Protein AF-A0A7S2UZA0-F1 (afdb_monomer)

Sequence (113 aa):
EQSMQLVDPSVTVPYWDFTLDGHDILLNNGGDFNGLWEQSKIFDPDWFGDCHNEHRTVTEGRWAWKLKIAQDQWDNQVRNSYGLLRSPWNNNNFPYAQRFYELSGVPVWDIVN

Organism: NCBI:txid94617

Foldseek 3Di:
DVVVCVVPVVDDDDDDDVVVLQVCCVVPVVRPCVCSCVPPPCQPQCHVHHQPDPQQFRCHHPRHPVARADPPCPPPPDAQPQNDQDDPDRVDPDRHRDDDQDGPNHGPVNVVD

InterPro domains:
  IPR008922 Di-copper centre-containing domain superfamily [G3DSA:1.10.1280.10] (1-111)

pLDDT: mean 70.65, std 16.48, range [37.41, 94.5]

Solvent-accessible surface area (backbone atoms only — not comparable to full-atom values): 7239 Å² total; per-residue (Å²): 89,74,78,50,32,74,78,41,72,88,54,74,76,84,82,84,65,64,65,58,51,50,50,47,28,43,73,77,48,79,54,41,71,77,49,48,62,80,68,37,70,68,28,34,37,93,58,58,19,46,42,94,52,98,78,27,24,16,75,42,51,86,43,37,77,73,42,39,47,70,73,89,54,89,81,59,81,88,64,49,97,74,53,54,94,77,48,97,71,72,79,56,91,60,82,47,64,77,88,81,68,47,49,89,90,40,46,61,78,72,74,78,115

Mean predicted aligned error: 13.07 Å

Structure (mmCIF, N/CA/C/O backbone):
data_AF-A0A7S2UZA0-F1
#
_entry.id   AF-A0A7S2UZA0-F1
#
loop_
_atom_site.group_PDB
_atom_site.id
_atom_site.type_symbol
_atom_site.label_atom_id
_atom_site.label_alt_id
_atom_site.label_comp_id
_atom_site.label_asym_id
_atom_site.label_entity_id
_atom_site.label_seq_id
_atom_site.pdbx_PDB_ins_code
_atom_site.Cartn_x
_atom_site.Cartn_y
_atom_site.Cartn_z
_atom_site.occupancy
_atom_site.B_iso_or_equiv
_atom_site.auth_seq_id
_atom_site.auth_comp_id
_atom_site.auth_asym_id
_atom_site.auth_atom_id
_atom_site.pdbx_PDB_model_num
ATOM 1 N N . GLU A 1 1 ? -4.799 8.645 13.046 1.00 72.62 1 GLU A N 1
ATOM 2 C CA . GLU A 1 1 ? -4.056 8.316 14.275 1.00 72.62 1 GLU A CA 1
ATOM 3 C C . GLU A 1 1 ? -4.971 8.256 15.491 1.00 72.62 1 GLU A C 1
ATOM 5 O O . GLU A 1 1 ? -5.192 7.159 15.974 1.00 72.62 1 GLU A O 1
ATOM 10 N N . GLN A 1 2 ? -5.606 9.361 15.904 1.00 78.69 2 GLN A N 1
ATOM 11 C CA . GLN A 1 2 ? -6.504 9.381 17.076 1.00 78.69 2 GLN A CA 1
ATOM 12 C C . GLN A 1 2 ? -7.598 8.298 17.049 1.00 78.69 2 GLN A C 1
ATOM 14 O O . GLN A 1 2 ? -7.819 7.618 18.041 1.00 78.69 2 GLN A O 1
ATOM 19 N N . SER A 1 3 ? -8.241 8.069 15.900 1.00 81.38 3 SER A N 1
ATOM 20 C CA . SER A 1 3 ? -9.243 7.003 15.757 1.00 81.38 3 SER A CA 1
ATOM 21 C C . SER A 1 3 ? -8.680 5.584 15.897 1.00 81.38 3 SER A C 1
ATOM 23 O O . SER A 1 3 ? -9.409 4.690 16.307 1.00 81.38 3 SER A O 1
ATOM 25 N N . MET A 1 4 ? -7.402 5.366 15.572 1.00 82.62 4 MET A N 1
ATOM 26 C CA . MET A 1 4 ? -6.730 4.073 15.751 1.00 82.62 4 MET A CA 1
ATOM 27 C C . MET A 1 4 ? -6.332 3.873 17.212 1.00 82.62 4 MET A C 1
ATOM 29 O O . MET A 1 4 ? -6.573 2.803 17.757 1.00 82.62 4 MET A O 1
ATOM 33 N N . GLN A 1 5 ? -5.834 4.928 17.862 1.00 87.56 5 GLN A N 1
ATOM 34 C CA . GLN A 1 5 ? -5.479 4.920 19.284 1.00 87.56 5 GLN A CA 1
ATOM 35 C C . GLN A 1 5 ? -6.684 4.681 20.207 1.00 87.56 5 GLN A C 1
ATOM 37 O O . GLN A 1 5 ? -6.520 4.151 21.301 1.00 87.56 5 GLN A O 1
ATOM 42 N N . LEU A 1 6 ? -7.902 5.023 19.763 1.00 89.44 6 LEU A N 1
ATOM 43 C CA . LEU A 1 6 ? -9.142 4.674 20.468 1.00 89.44 6 LEU A CA 1
ATOM 44 C C . LEU A 1 6 ? -9.439 3.165 20.472 1.00 89.44 6 LEU A C 1
ATOM 46 O O . LEU A 1 6 ? -10.141 2.695 21.363 1.00 89.44 6 LEU A O 1
ATOM 50 N N . VAL A 1 7 ? -8.944 2.421 19.478 1.00 90.19 7 VAL A N 1
ATOM 51 C CA . VAL A 1 7 ? -9.090 0.958 19.394 1.00 90.19 7 VAL A CA 1
ATOM 52 C C . VAL A 1 7 ? -7.914 0.273 20.084 1.00 90.19 7 VAL A C 1
ATOM 54 O O . VAL A 1 7 ? -8.120 -0.633 20.887 1.00 90.19 7 VAL A O 1
ATOM 57 N N . ASP A 1 8 ? -6.695 0.721 19.783 1.00 93.38 8 ASP A N 1
ATOM 58 C CA . ASP A 1 8 ? -5.457 0.225 20.374 1.00 93.38 8 ASP A CA 1
ATOM 59 C C . ASP A 1 8 ? -4.471 1.390 20.581 1.00 93.38 8 ASP A C 1
ATOM 61 O O . ASP A 1 8 ? -3.929 1.921 19.605 1.00 93.38 8 ASP A O 1
ATOM 65 N N . PRO A 1 9 ? -4.209 1.797 21.838 1.00 92.44 9 PRO A N 1
ATOM 66 C CA . PRO A 1 9 ? -3.360 2.945 22.139 1.00 92.44 9 PRO A CA 1
ATOM 67 C C . PRO A 1 9 ? -1.872 2.699 21.854 1.00 92.44 9 PRO A C 1
ATOM 69 O O . PRO A 1 9 ? -1.098 3.654 21.864 1.00 92.44 9 PRO A O 1
ATOM 72 N N . SER A 1 10 ? -1.453 1.453 21.605 1.00 94.50 10 SER A N 1
ATOM 73 C CA . SER A 1 10 ? -0.066 1.135 21.245 1.00 94.50 10 SER A CA 1
ATOM 74 C C . SER A 1 10 ? 0.260 1.423 19.777 1.00 94.50 10 SER A C 1
ATOM 76 O O . SER A 1 10 ? 1.431 1.450 19.396 1.00 94.50 10 SER A O 1
ATOM 78 N N . VAL A 1 11 ? -0.761 1.659 18.948 1.00 90.25 11 VAL A N 1
ATOM 79 C CA . VAL A 1 11 ? -0.606 1.801 17.501 1.00 90.25 11 VAL A CA 1
ATOM 80 C C . VAL A 1 11 ? -0.458 3.269 17.103 1.00 90.25 11 VAL A C 1
ATOM 82 O O . VAL A 1 11 ? -1.267 4.129 17.457 1.00 90.25 11 VAL A O 1
ATOM 85 N N . THR A 1 12 ? 0.548 3.543 16.276 1.00 91.06 12 THR A N 1
ATOM 86 C CA . THR A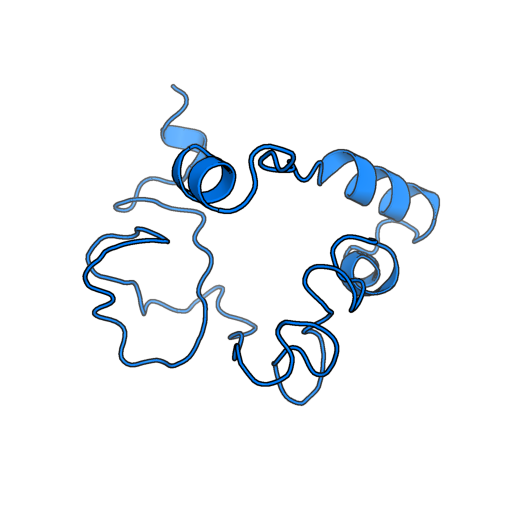 1 12 ? 0.764 4.832 15.603 1.00 91.06 12 THR A CA 1
ATOM 87 C C . THR A 1 12 ? 0.639 4.673 14.089 1.00 91.06 12 THR A C 1
ATOM 89 O O . THR A 1 12 ? 0.579 3.557 13.568 1.00 91.06 12 THR A O 1
ATOM 92 N N . VAL A 1 13 ? 0.533 5.788 13.358 1.00 87.94 13 VAL A N 1
ATOM 93 C CA . VAL A 1 13 ? 0.471 5.737 11.889 1.00 87.94 13 VAL A CA 1
ATOM 94 C C . VAL A 1 13 ? 1.891 5.572 11.336 1.00 87.94 13 VAL A C 1
ATOM 96 O O . VAL A 1 13 ? 2.697 6.489 11.497 1.00 87.94 13 VAL A O 1
ATOM 99 N N . PRO A 1 14 ? 2.212 4.446 10.673 1.00 88.25 14 PRO A N 1
ATOM 100 C CA . PRO A 1 14 ? 3.506 4.274 10.030 1.00 88.25 14 PRO A CA 1
ATOM 101 C C . PRO A 1 14 ? 3.619 5.205 8.818 1.00 88.25 14 PRO A C 1
ATOM 103 O O . PRO A 1 14 ? 2.620 5.511 8.160 1.00 88.25 14 PRO A O 1
ATOM 106 N N . TYR A 1 15 ? 4.842 5.626 8.501 1.00 86.75 15 TYR A N 1
ATOM 107 C CA . TYR A 1 15 ? 5.146 6.333 7.259 1.00 86.75 15 TYR A CA 1
ATOM 108 C C . TYR A 1 15 ? 5.871 5.392 6.294 1.00 86.75 15 TYR A C 1
ATOM 110 O O . TYR A 1 15 ? 6.572 4.477 6.722 1.00 86.75 15 TYR A O 1
ATOM 118 N N . TRP A 1 16 ? 5.685 5.613 4.994 1.00 86.81 16 TRP A N 1
ATOM 119 C CA . TRP A 1 16 ? 6.434 4.910 3.959 1.00 86.81 16 TRP A CA 1
ATOM 120 C C . TRP A 1 16 ? 7.485 5.840 3.371 1.00 86.81 16 TRP A C 1
ATOM 122 O O . TRP A 1 16 ? 7.144 6.878 2.802 1.00 86.81 16 TRP A O 1
ATOM 132 N N . ASP A 1 17 ? 8.749 5.452 3.504 1.00 85.38 17 ASP A N 1
ATOM 133 C CA . ASP A 1 17 ? 9.858 6.115 2.836 1.00 85.38 17 ASP A CA 1
ATOM 134 C C . ASP A 1 17 ? 10.148 5.454 1.487 1.00 85.38 17 ASP A C 1
ATOM 136 O O . ASP A 1 17 ? 10.968 4.545 1.369 1.00 85.38 17 ASP A O 1
ATOM 140 N N . PHE A 1 18 ? 9.473 5.924 0.446 1.00 81.81 18 PHE A N 1
ATOM 141 C CA . PHE A 1 18 ? 9.686 5.419 -0.908 1.00 81.81 18 PHE A CA 1
ATOM 142 C C . PHE A 1 18 ? 11.085 5.756 -1.458 1.00 81.81 18 PHE A C 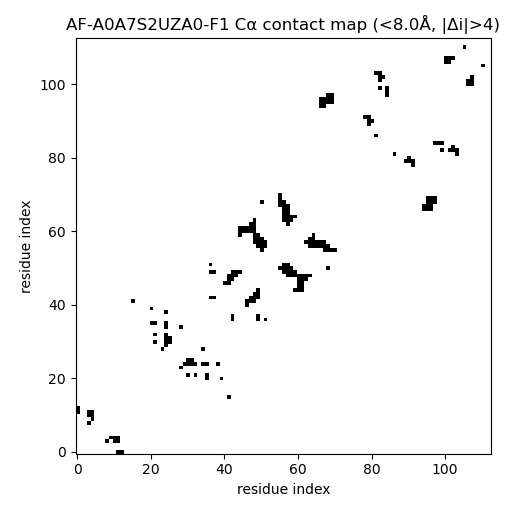1
ATOM 144 O O . PHE A 1 18 ? 11.495 5.175 -2.462 1.00 81.81 18 PHE A O 1
ATOM 151 N N . THR A 1 19 ? 11.823 6.690 -0.840 1.00 83.88 19 THR A N 1
ATOM 152 C CA . THR A 1 19 ? 13.174 7.047 -1.298 1.00 83.88 19 THR A CA 1
ATOM 153 C C . THR A 1 19 ? 14.196 5.986 -0.913 1.00 83.88 19 THR A C 1
ATOM 155 O O . THR A 1 19 ? 15.098 5.705 -1.700 1.00 83.88 19 THR A O 1
ATOM 158 N N . LEU A 1 20 ? 14.016 5.345 0.247 1.00 84.75 20 LEU A N 1
ATOM 159 C CA . LEU A 1 20 ? 14.835 4.209 0.670 1.00 84.75 20 LEU A CA 1
ATOM 160 C C . LEU A 1 20 ? 14.592 2.990 -0.218 1.00 84.75 20 LEU A C 1
ATOM 162 O O . LEU A 1 20 ? 15.556 2.394 -0.688 1.00 84.75 20 LEU A O 1
ATOM 166 N N . ASP A 1 21 ? 13.331 2.681 -0.517 1.00 82.94 21 ASP A N 1
ATOM 167 C CA . ASP A 1 21 ? 12.991 1.593 -1.441 1.00 82.94 21 ASP A CA 1
ATOM 168 C C . ASP A 1 21 ? 13.530 1.875 -2.851 1.00 82.94 21 ASP A C 1
ATOM 170 O O . ASP A 1 21 ? 14.112 1.003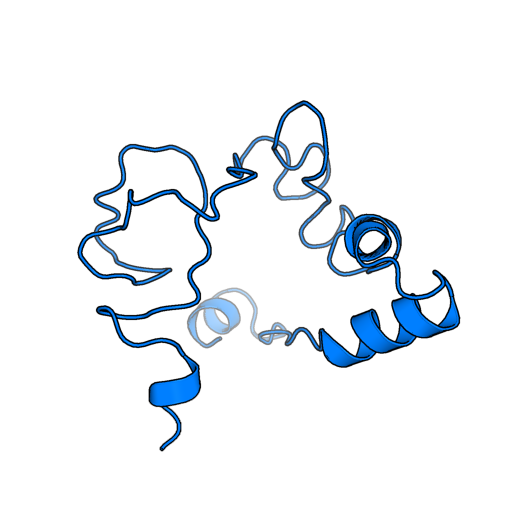 -3.489 1.00 82.94 21 ASP A O 1
ATOM 174 N N . GLY A 1 22 ? 13.411 3.120 -3.326 1.00 80.88 22 GLY A N 1
ATOM 175 C CA . GLY A 1 22 ? 13.993 3.536 -4.601 1.00 80.88 22 GLY A CA 1
ATOM 176 C C . GLY A 1 22 ? 15.518 3.408 -4.625 1.00 80.88 22 GLY A C 1
ATOM 177 O O . GLY A 1 22 ? 16.084 2.966 -5.621 1.00 80.88 22 GLY A O 1
ATOM 178 N N . HIS A 1 23 ? 16.194 3.753 -3.527 1.00 83.75 23 HIS A N 1
ATOM 179 C CA . HIS A 1 23 ? 17.636 3.566 -3.393 1.00 83.75 23 HIS A CA 1
ATOM 180 C C . HIS A 1 23 ? 18.026 2.080 -3.393 1.00 83.75 23 HIS A C 1
ATOM 182 O O . HIS A 1 23 ? 18.998 1.711 -4.050 1.00 83.75 23 HIS A O 1
ATOM 188 N N . ASP A 1 24 ? 17.264 1.225 -2.710 1.00 83.44 24 ASP A N 1
ATOM 189 C CA . ASP A 1 24 ? 17.510 -0.218 -2.690 1.00 83.44 24 ASP A CA 1
ATOM 190 C C . ASP A 1 24 ? 17.361 -0.836 -4.088 1.00 83.44 24 ASP A C 1
ATOM 192 O O . ASP A 1 24 ? 18.251 -1.544 -4.554 1.00 83.44 24 ASP A O 1
ATOM 196 N N . ILE A 1 25 ? 16.318 -0.451 -4.826 1.00 81.69 25 ILE A N 1
ATOM 197 C CA . ILE A 1 25 ? 16.094 -0.857 -6.223 1.00 81.69 25 ILE A CA 1
ATOM 198 C C . ILE A 1 25 ? 17.227 -0.388 -7.143 1.00 81.69 25 ILE A C 1
ATOM 200 O O . ILE A 1 25 ? 17.658 -1.127 -8.032 1.00 81.69 25 ILE A O 1
ATOM 204 N N . LEU A 1 26 ? 17.730 0.835 -6.954 1.00 81.56 26 LEU A N 1
ATOM 205 C CA . LEU A 1 26 ? 18.854 1.352 -7.740 1.00 81.56 26 LEU A CA 1
ATOM 206 C C . LEU A 1 26 ? 20.124 0.519 -7.530 1.00 81.56 26 LEU A C 1
ATOM 208 O O . LEU A 1 26 ? 20.847 0.265 -8.493 1.00 81.56 26 LEU A O 1
ATOM 212 N N . LEU A 1 27 ? 20.391 0.089 -6.295 1.00 84.00 27 LEU A N 1
ATOM 213 C CA . LEU A 1 27 ? 21.591 -0.678 -5.961 1.00 84.00 27 LEU A CA 1
ATOM 214 C C . LEU A 1 27 ? 21.463 -2.172 -6.276 1.00 84.00 27 LEU A C 1
ATOM 216 O O . LEU A 1 27 ? 22.419 -2.770 -6.769 1.00 84.00 27 LEU A O 1
ATOM 220 N N . ASN A 1 28 ? 20.299 -2.763 -6.009 1.00 80.19 28 ASN A N 1
ATOM 221 C CA . ASN A 1 28 ? 20.099 -4.213 -6.028 1.00 80.19 28 ASN A CA 1
ATO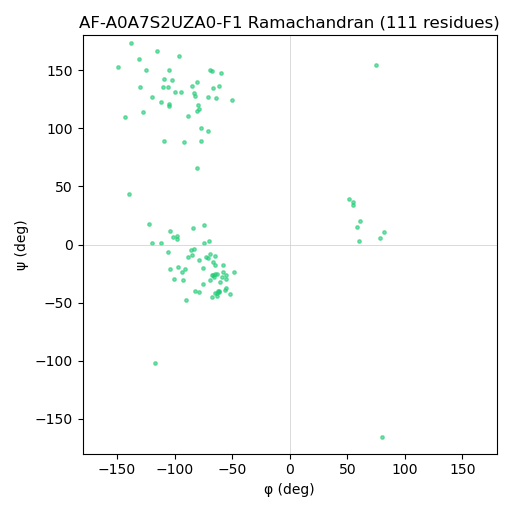M 222 C C . ASN A 1 28 ? 19.345 -4.709 -7.266 1.00 80.19 28 ASN A C 1
ATOM 224 O O . ASN A 1 28 ? 19.477 -5.879 -7.617 1.00 80.19 28 ASN A O 1
ATOM 228 N N . ASN A 1 29 ? 18.593 -3.839 -7.948 1.00 75.56 29 ASN A N 1
ATOM 229 C CA . ASN A 1 29 ? 17.778 -4.194 -9.114 1.00 75.56 29 ASN A CA 1
ATOM 230 C C . ASN A 1 29 ? 18.129 -3.391 -10.379 1.00 75.56 29 ASN A C 1
ATOM 232 O O . ASN A 1 29 ? 17.330 -3.288 -11.307 1.00 75.56 29 ASN A O 1
ATOM 236 N N . GLY A 1 30 ? 19.309 -2.760 -10.411 1.00 78.50 30 GLY A N 1
ATOM 237 C CA . GLY A 1 30 ? 19.778 -1.989 -11.567 1.00 78.50 30 GLY A CA 1
ATOM 238 C C . GLY A 1 30 ? 18.889 -0.795 -11.937 1.00 78.50 30 GLY A C 1
ATOM 239 O O . GLY A 1 30 ? 18.948 -0.325 -13.072 1.00 78.50 30 GLY A O 1
ATOM 240 N N . GLY A 1 31 ? 18.058 -0.317 -11.003 1.00 72.62 31 GLY A N 1
ATOM 241 C CA . GLY A 1 31 ? 17.097 0.761 -11.237 1.00 72.62 31 GLY A CA 1
ATOM 242 C C . GLY A 1 31 ? 15.782 0.335 -11.889 1.00 72.62 31 GLY A C 1
ATOM 243 O O . GLY A 1 31 ? 15.007 1.205 -12.288 1.00 72.62 31 GLY A O 1
ATOM 244 N N . ASP A 1 32 ? 15.497 -0.966 -11.991 1.00 78.06 32 ASP A N 1
ATOM 245 C CA . ASP A 1 32 ? 14.187 -1.438 -12.437 1.00 78.06 32 ASP A CA 1
ATOM 246 C C . ASP A 1 32 ? 13.147 -1.321 -11.312 1.00 78.06 32 ASP A C 1
ATOM 248 O O . ASP A 1 32 ? 13.049 -2.165 -10.418 1.00 78.06 32 ASP A O 1
ATOM 252 N N . PHE A 1 33 ? 12.341 -0.260 -11.379 1.00 70.31 33 PHE A N 1
ATOM 253 C CA . PHE A 1 33 ? 11.258 0.015 -10.434 1.00 70.31 33 PHE A CA 1
ATOM 254 C C . PHE A 1 33 ? 10.126 -1.019 -10.457 1.00 70.31 33 PHE A C 1
ATOM 256 O O . PHE A 1 33 ? 9.306 -1.014 -9.539 1.00 70.31 33 PHE A O 1
ATOM 263 N N . ASN A 1 34 ? 10.087 -1.939 -11.429 1.00 70.56 34 ASN A N 1
ATOM 264 C CA . ASN A 1 34 ? 9.166 -3.075 -11.357 1.00 70.56 34 ASN A CA 1
ATOM 265 C C . ASN A 1 34 ? 9.525 -4.030 -10.208 1.00 70.56 34 ASN A C 1
ATOM 267 O O . ASN A 1 34 ? 8.630 -4.650 -9.643 1.00 70.56 34 ASN A O 1
ATOM 271 N N . GLY A 1 35 ? 10.792 -4.078 -9.779 1.00 70.38 35 GLY A N 1
ATOM 272 C CA . GLY A 1 35 ? 11.205 -4.869 -8.614 1.00 70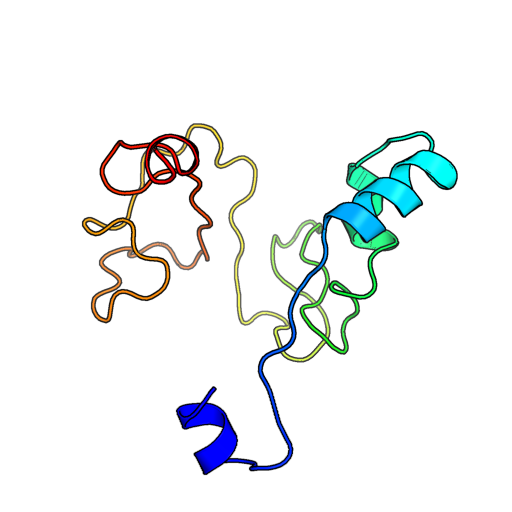.38 35 GLY A CA 1
ATOM 273 C C . GLY A 1 35 ? 10.688 -4.343 -7.276 1.00 70.38 35 GLY A C 1
ATOM 274 O O . GLY A 1 35 ? 10.812 -5.035 -6.270 1.00 70.38 35 GLY A O 1
ATOM 275 N N . LEU A 1 36 ? 10.071 -3.155 -7.241 1.00 75.75 36 LEU A N 1
ATOM 276 C CA . LEU A 1 36 ? 9.479 -2.592 -6.025 1.00 75.75 36 LEU A CA 1
ATOM 277 C C . LEU A 1 36 ? 8.445 -3.535 -5.397 1.00 75.75 36 LEU A C 1
ATOM 279 O O . LEU A 1 36 ? 8.395 -3.652 -4.175 1.00 75.75 36 LEU A O 1
ATOM 283 N N . TRP A 1 37 ? 7.636 -4.199 -6.227 1.00 73.50 37 TRP A N 1
ATOM 284 C CA . TRP A 1 37 ? 6.555 -5.080 -5.778 1.00 73.50 37 TRP A CA 1
ATOM 285 C C . TRP A 1 37 ? 7.074 -6.359 -5.116 1.00 73.50 37 TRP A C 1
ATOM 287 O O . TRP A 1 37 ? 6.436 -6.876 -4.207 1.00 73.50 37 TRP A O 1
ATOM 297 N N . GLU A 1 38 ? 8.246 -6.832 -5.542 1.00 73.12 38 GLU A N 1
ATOM 298 C CA . GLU A 1 38 ? 8.870 -8.058 -5.036 1.00 73.12 38 GLU A CA 1
ATOM 299 C C . GLU A 1 38 ? 9.842 -7.791 -3.876 1.00 73.12 38 GLU A C 1
ATOM 301 O O . GLU A 1 38 ? 10.027 -8.647 -3.014 1.00 73.12 38 GLU A O 1
ATOM 306 N N . GLN A 1 39 ? 10.489 -6.621 -3.855 1.00 75.81 39 GLN A N 1
ATOM 307 C CA . GLN A 1 39 ? 11.574 -6.312 -2.914 1.00 75.81 39 GLN A CA 1
ATOM 308 C C . GLN A 1 39 ? 11.122 -5.462 -1.724 1.00 75.81 39 GLN A C 1
ATOM 310 O O . GLN A 1 39 ? 11.705 -5.563 -0.640 1.00 75.81 39 GLN A O 1
ATOM 315 N N . SER A 1 40 ? 10.098 -4.617 -1.889 1.00 83.94 40 SER A N 1
ATOM 316 C CA . SER A 1 40 ? 9.646 -3.772 -0.787 1.00 83.94 40 SER A CA 1
ATOM 317 C C . SER A 1 40 ? 8.759 -4.549 0.178 1.00 83.94 40 SER A C 1
ATOM 319 O O . SER A 1 40 ? 7.651 -4.972 -0.149 1.00 83.94 40 SER A O 1
ATOM 321 N N . LYS A 1 41 ? 9.206 -4.609 1.435 1.00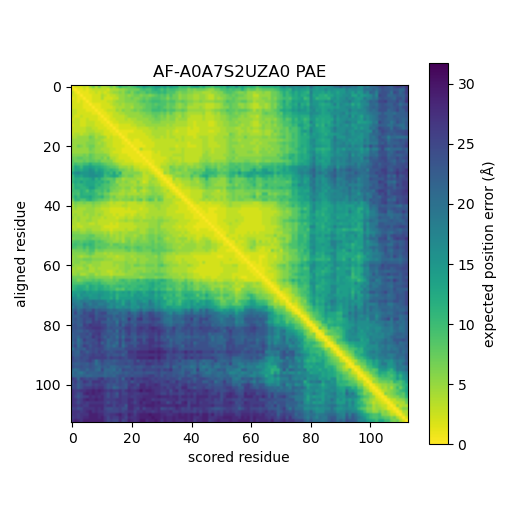 87.62 41 LYS A N 1
ATOM 322 C CA . LYS A 1 41 ? 8.473 -5.220 2.557 1.00 87.62 41 LYS A CA 1
ATOM 323 C C . LYS A 1 41 ? 7.096 -4.606 2.797 1.00 87.62 41 LYS A C 1
ATOM 325 O O . LYS A 1 41 ? 6.264 -5.190 3.485 1.00 87.62 41 LYS A O 1
ATOM 330 N N . ILE A 1 42 ? 6.834 -3.409 2.267 1.00 87.25 42 ILE A N 1
ATOM 331 C CA . ILE A 1 42 ? 5.518 -2.778 2.392 1.00 87.25 42 ILE A CA 1
ATOM 332 C C . ILE A 1 42 ? 4.425 -3.573 1.659 1.00 87.25 42 ILE A C 1
ATOM 334 O O . ILE A 1 42 ? 3.255 -3.498 2.049 1.00 87.25 42 ILE A O 1
ATOM 338 N N . PHE A 1 43 ? 4.809 -4.346 0.636 1.00 87.81 43 PHE A N 1
ATOM 339 C CA . PHE A 1 43 ? 3.931 -5.211 -0.149 1.00 87.81 43 PHE A CA 1
ATOM 340 C C . PHE A 1 43 ? 3.958 -6.674 0.312 1.00 87.81 43 PHE A C 1
ATOM 342 O O . PHE A 1 43 ? 3.285 -7.507 -0.291 1.00 87.81 43 PHE A O 1
ATOM 349 N N . ASP A 1 44 ? 4.619 -6.982 1.432 1.00 88.88 44 ASP A N 1
ATOM 350 C CA . ASP A 1 44 ? 4.510 -8.301 2.053 1.00 88.88 44 ASP A CA 1
ATOM 351 C C . ASP A 1 44 ? 3.041 -8.593 2.434 1.00 88.88 44 ASP A C 1
ATOM 353 O O . ASP A 1 44 ? 2.298 -7.676 2.827 1.00 88.88 44 ASP A O 1
ATOM 357 N N . PRO A 1 45 ? 2.602 -9.868 2.391 1.00 88.75 45 PRO A N 1
ATOM 358 C CA . PRO A 1 45 ? 1.240 -10.263 2.763 1.00 88.75 45 PRO A CA 1
ATOM 359 C C . PRO A 1 45 ? 0.823 -9.828 4.179 1.00 88.75 45 PRO A C 1
ATOM 361 O O . PRO A 1 45 ? -0.351 -9.544 4.432 1.00 88.75 45 PRO A O 1
ATOM 364 N N . ASP A 1 46 ? 1.776 -9.726 5.107 1.00 91.25 46 ASP A N 1
ATOM 365 C CA . ASP A 1 46 ? 1.517 -9.307 6.490 1.00 91.25 46 ASP A CA 1
ATOM 366 C C . ASP A 1 46 ? 1.215 -7.804 6.627 1.00 91.25 46 ASP A C 1
ATOM 368 O O . ASP A 1 46 ? 0.745 -7.359 7.680 1.00 91.25 46 ASP A O 1
ATOM 372 N N . TRP A 1 47 ? 1.434 -7.021 5.566 1.00 89.38 47 TRP A N 1
ATOM 373 C CA . TRP A 1 47 ? 1.227 -5.578 5.551 1.00 89.38 47 TRP A CA 1
ATOM 374 C C . TRP A 1 47 ? 0.134 -5.156 4.557 1.00 89.38 47 TRP A C 1
ATOM 376 O O . TRP A 1 47 ? -1.058 -5.283 4.871 1.00 89.38 47 TRP A O 1
ATOM 386 N N . PHE A 1 48 ? 0.489 -4.636 3.375 1.00 87.31 48 PHE A N 1
ATOM 387 C CA . PHE A 1 48 ? -0.501 -4.284 2.348 1.00 87.31 48 PHE A CA 1
ATOM 388 C C . PHE A 1 48 ? -0.744 -5.397 1.324 1.00 87.31 48 PHE A C 1
ATOM 390 O O . PHE A 1 48 ? -1.845 -5.438 0.772 1.00 87.31 48 PHE A O 1
ATOM 397 N N . GLY A 1 49 ? 0.212 -6.311 1.135 1.00 87.50 49 GLY A N 1
ATOM 398 C CA . GLY A 1 49 ? 0.154 -7.366 0.125 1.00 87.50 49 GLY A CA 1
ATOM 399 C C . GLY A 1 49 ? 0.407 -6.869 -1.302 1.00 87.50 49 GLY A C 1
ATOM 400 O O . GLY A 1 49 ? 0.159 -5.705 -1.633 1.00 87.50 49 GLY A O 1
ATOM 401 N N . ASP A 1 50 ? 0.880 -7.7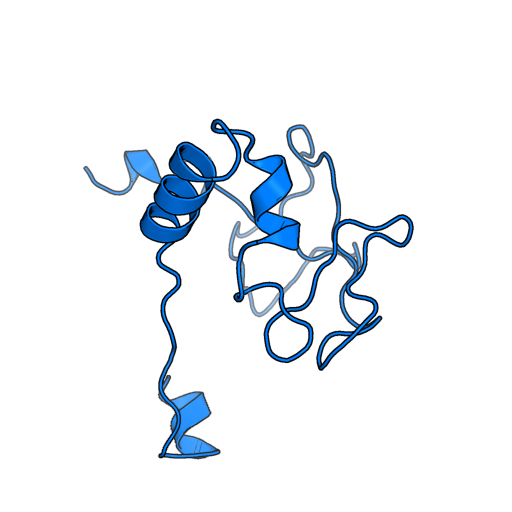78 -2.153 1.00 84.50 50 ASP A N 1
ATOM 402 C CA . ASP A 1 50 ? 1.112 -7.516 -3.569 1.00 84.50 50 ASP A CA 1
ATOM 403 C C . ASP A 1 50 ? -0.188 -7.616 -4.384 1.00 84.50 50 ASP A C 1
ATOM 405 O O . ASP A 1 50 ? -1.037 -8.485 -4.175 1.00 84.50 50 ASP A O 1
ATOM 409 N N . CYS A 1 51 ? -0.338 -6.694 -5.330 1.00 79.44 51 CYS A N 1
ATOM 410 C CA . CYS A 1 51 ? -1.463 -6.606 -6.254 1.00 79.44 51 CYS A CA 1
ATOM 411 C C . CYS A 1 51 ? -1.044 -6.723 -7.726 1.00 79.44 51 CYS A C 1
ATOM 413 O O . CYS A 1 51 ? -1.905 -6.637 -8.612 1.00 79.44 51 CYS A O 1
ATOM 415 N N . HIS A 1 52 ? 0.250 -6.906 -8.001 1.00 78.25 52 HIS A N 1
ATOM 416 C CA . HIS A 1 52 ? 0.794 -7.081 -9.337 1.00 78.25 52 HIS A CA 1
ATOM 417 C C . HIS A 1 52 ? 0.615 -8.528 -9.820 1.00 78.25 52 HIS A C 1
ATOM 419 O O . HIS A 1 52 ? 1.554 -9.276 -10.054 1.00 78.25 52 HIS A O 1
ATOM 425 N N . ASN A 1 53 ? -0.641 -8.924 -10.012 1.00 78.12 53 ASN A N 1
ATOM 426 C CA . ASN A 1 53 ? -1.005 -10.248 -10.509 1.00 78.12 53 ASN A CA 1
ATOM 427 C C . ASN A 1 53 ? -2.137 -10.172 -11.542 1.00 78.12 53 ASN A C 1
ATOM 429 O O . ASN A 1 53 ? -2.748 -9.122 -11.764 1.00 78.12 53 ASN A O 1
ATOM 433 N N . GLU A 1 54 ? -2.446 -11.312 -12.161 1.00 82.50 54 GLU A N 1
ATOM 434 C CA . GLU A 1 54 ? -3.492 -11.438 -13.186 1.00 82.50 54 GLU A CA 1
ATOM 435 C C . GLU A 1 54 ? -4.885 -11.029 -12.684 1.00 82.50 54 GLU A C 1
ATOM 437 O O . GLU A 1 54 ? -5.731 -10.567 -13.451 1.00 82.50 54 GLU A O 1
ATOM 442 N N . HIS A 1 55 ? -5.133 -11.179 -11.382 1.00 80.69 55 HIS A N 1
ATOM 443 C CA . HIS A 1 55 ? -6.421 -10.892 -10.760 1.00 80.69 55 HIS A CA 1
ATOM 444 C C . HIS A 1 55 ? -6.599 -9.417 -10.392 1.00 80.69 55 HIS A C 1
ATOM 446 O O . HIS A 1 55 ? -7.714 -9.013 -10.042 1.00 80.69 55 HIS A O 1
ATOM 452 N N . ARG A 1 56 ? -5.533 -8.606 -10.495 1.00 78.38 56 ARG A N 1
ATOM 453 C CA . ARG A 1 56 ? -5.533 -7.164 -10.194 1.00 78.38 56 ARG A CA 1
ATOM 454 C C . ARG A 1 56 ? -6.113 -6.866 -8.813 1.00 78.38 56 ARG A C 1
ATOM 456 O O . ARG A 1 56 ? -6.897 -5.934 -8.605 1.00 78.38 56 ARG A O 1
ATOM 463 N N . THR A 1 57 ? -5.788 -7.728 -7.867 1.00 83.69 57 THR A N 1
ATOM 464 C CA . THR A 1 57 ? -6.263 -7.676 -6.492 1.00 83.69 57 THR A CA 1
ATOM 465 C C . THR A 1 57 ? -5.186 -8.262 -5.610 1.00 83.69 57 THR A C 1
ATOM 467 O O . THR A 1 57 ? -4.408 -9.101 -6.052 1.00 83.69 57 THR A O 1
ATOM 470 N N . VAL A 1 58 ? -5.140 -7.832 -4.358 1.00 86.81 58 VAL A N 1
ATOM 471 C CA . VAL A 1 58 ? -4.296 -8.508 -3.381 1.00 86.81 58 VAL A CA 1
ATOM 472 C C . VAL A 1 58 ? -4.825 -9.931 -3.207 1.00 86.81 58 VAL A C 1
ATOM 474 O O . VAL A 1 58 ? -6.018 -10.105 -2.972 1.00 86.81 58 VAL A O 1
ATOM 477 N N . THR A 1 59 ? -3.984 -10.950 -3.364 1.00 88.50 59 THR A N 1
ATOM 478 C CA . THR A 1 59 ? -4.397 -12.367 -3.271 1.00 88.50 59 THR A CA 1
ATOM 479 C C . THR A 1 59 ? -4.133 -12.972 -1.897 1.00 88.50 59 THR A C 1
ATOM 481 O O . THR A 1 59 ? -4.775 -13.957 -1.531 1.00 88.50 59 THR A O 1
ATOM 484 N N . GLU A 1 60 ? -3.243 -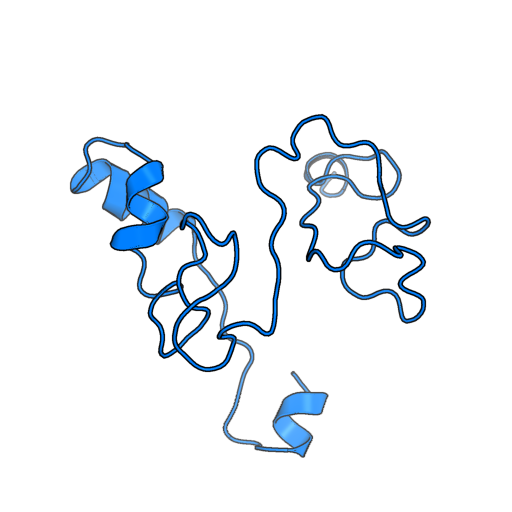12.357 -1.117 1.00 88.06 60 GLU A N 1
ATOM 485 C CA . GLU A 1 60 ? -2.755 -12.861 0.167 1.00 88.06 60 GLU A CA 1
ATOM 486 C C . GLU A 1 60 ? -2.826 -11.794 1.269 1.00 88.06 60 GLU A C 1
ATOM 488 O O . GLU A 1 60 ? -2.927 -10.598 1.007 1.00 88.06 60 GLU A O 1
ATOM 493 N N . GLY A 1 61 ? -2.811 -12.214 2.534 1.00 88.38 61 GLY A N 1
ATOM 494 C CA . GLY A 1 61 ? -2.799 -11.276 3.655 1.00 88.38 61 GLY A CA 1
ATOM 495 C C . GLY A 1 61 ? -4.152 -10.664 4.025 1.00 88.38 61 GLY A C 1
ATOM 496 O O . GLY A 1 61 ? -5.230 -11.123 3.634 1.00 88.38 61 GLY A O 1
ATOM 497 N N . ARG A 1 62 ? -4.116 -9.593 4.829 1.00 88.12 62 ARG A N 1
ATOM 498 C CA . ARG A 1 62 ? -5.325 -8.969 5.414 1.00 88.12 62 ARG A CA 1
ATOM 499 C C . ARG A 1 62 ? -6.305 -8.438 4.360 1.00 88.12 62 ARG A C 1
ATOM 501 O O . ARG A 1 62 ? -7.524 -8.437 4.597 1.00 88.12 62 ARG A O 1
ATOM 508 N N . TRP A 1 63 ? -5.775 -7.987 3.227 1.00 85.50 63 TRP A N 1
ATOM 509 C CA . TRP A 1 63 ? -6.514 -7.323 2.152 1.00 85.50 63 TRP A CA 1
ATOM 510 C C . TRP A 1 63 ? -6.889 -8.256 0.992 1.00 85.50 63 TRP A C 1
ATOM 512 O O . TRP A 1 63 ? -7.507 -7.793 0.031 1.00 85.50 63 TRP A O 1
ATOM 522 N N . ALA A 1 64 ? -6.597 -9.556 1.117 1.00 87.19 64 ALA A N 1
ATOM 523 C CA . ALA A 1 64 ? -6.866 -10.567 0.101 1.00 87.19 64 ALA A CA 1
ATOM 524 C C . ALA A 1 64 ? -8.313 -10.515 -0.421 1.00 87.19 64 ALA A C 1
ATOM 526 O O . ALA A 1 64 ? -9.262 -10.597 0.363 1.00 87.19 64 ALA A O 1
ATOM 527 N N . TRP A 1 65 ? -8.478 -10.371 -1.739 1.00 84.31 65 TRP A N 1
ATOM 528 C CA . TRP A 1 65 ? -9.739 -10.332 -2.497 1.00 84.31 65 TRP A CA 1
ATOM 529 C C . TRP A 1 65 ? -10.716 -9.206 -2.127 1.00 84.31 65 TRP A C 1
ATOM 531 O O . TRP A 1 65 ? -11.813 -9.125 -2.682 1.00 84.31 65 TRP A O 1
ATOM 541 N N . LYS A 1 66 ? -10.337 -8.315 -1.202 1.00 80.62 66 LYS A N 1
ATOM 542 C CA . LYS A 1 66 ? -11.191 -7.222 -0.705 1.00 80.62 66 LYS A CA 1
ATOM 543 C C . LYS A 1 66 ? -11.026 -5.933 -1.497 1.00 80.62 66 LYS A C 1
ATOM 545 O O . LYS A 1 66 ? -11.898 -5.071 -1.441 1.00 80.62 66 LYS A O 1
ATOM 550 N N . LEU A 1 67 ? -9.907 -5.790 -2.203 1.00 73.62 67 LEU A N 1
ATOM 551 C CA . LEU A 1 67 ? -9.547 -4.584 -2.936 1.00 73.62 67 LEU A CA 1
ATOM 552 C C . LEU A 1 67 ? -9.214 -4.954 -4.372 1.00 73.62 67 LEU A C 1
ATOM 554 O O . LEU A 1 67 ? -8.213 -5.621 -4.628 1.00 73.62 67 LEU A O 1
ATOM 558 N N . LYS A 1 68 ? -10.033 -4.502 -5.317 1.00 69.25 68 LYS A N 1
ATOM 559 C CA . LYS A 1 68 ? -9.642 -4.513 -6.723 1.00 69.25 68 LYS A CA 1
ATOM 560 C C . LYS A 1 68 ? -8.842 -3.244 -6.997 1.00 69.25 68 LYS A C 1
ATOM 562 O O . LYS A 1 68 ? -9.222 -2.164 -6.544 1.00 69.25 68 LYS A O 1
ATOM 567 N N . ILE A 1 69 ? -7.741 -3.353 -7.726 1.00 69.62 69 ILE A N 1
ATOM 568 C CA . ILE A 1 69 ? -6.875 -2.218 -8.055 1.00 69.62 69 ILE A CA 1
ATOM 569 C C . ILE A 1 69 ? -6.836 -2.081 -9.571 1.00 69.62 69 ILE A C 1
ATOM 571 O O . ILE A 1 69 ? -6.610 -3.047 -10.294 1.00 69.62 69 ILE A O 1
ATOM 575 N N . ALA A 1 70 ? -7.137 -0.886 -10.068 1.00 66.06 70 ALA A N 1
ATOM 576 C CA . ALA A 1 70 ? -7.092 -0.630 -11.497 1.00 66.06 70 ALA A CA 1
ATOM 577 C C . ALA A 1 70 ? -5.640 -0.334 -11.913 1.00 66.06 70 ALA A C 1
ATOM 579 O O . ALA A 1 70 ? -4.994 0.524 -11.318 1.00 66.06 70 ALA A O 1
ATOM 580 N N . GLN A 1 71 ? -5.139 -1.048 -12.921 1.00 63.34 71 GLN A N 1
ATOM 581 C CA . GLN A 1 71 ? -3.814 -0.844 -13.524 1.00 63.34 71 GLN A CA 1
ATOM 582 C C . GLN A 1 71 ? -3.917 0.043 -14.773 1.00 63.34 71 GLN A C 1
ATOM 584 O O . GLN A 1 71 ? -5.015 0.218 -15.304 1.00 63.34 71 GLN A O 1
ATOM 589 N N . ASP A 1 72 ? -2.800 0.619 -15.223 1.00 61.22 72 ASP A N 1
ATOM 590 C CA . ASP A 1 72 ? -2.709 1.441 -16.446 1.00 61.22 72 ASP A CA 1
ATOM 591 C C . ASP A 1 72 ? -3.698 2.614 -16.490 1.00 61.22 72 ASP A C 1
ATOM 593 O O . ASP A 1 72 ? -4.264 2.972 -17.519 1.00 61.22 72 ASP A O 1
ATOM 597 N N . GLN A 1 73 ? -3.936 3.228 -15.333 1.00 63.66 73 GLN A N 1
ATOM 598 C CA . GLN A 1 73 ? -4.905 4.316 -15.176 1.00 63.66 73 GLN A CA 1
ATOM 599 C C . GLN A 1 73 ? -4.343 5.692 -15.544 1.00 63.66 73 GLN A C 1
ATOM 601 O O . GLN A 1 73 ? -4.962 6.698 -15.207 1.00 63.66 73 GLN A O 1
ATOM 606 N N . TRP A 1 74 ? -3.190 5.744 -16.217 1.00 57.19 74 TRP A N 1
ATOM 607 C CA . TRP A 1 74 ? -2.504 6.992 -16.557 1.00 57.19 74 TRP A CA 1
ATOM 608 C C . TRP A 1 74 ? -3.409 7.954 -17.342 1.00 57.19 74 TRP A C 1
ATOM 610 O O . TRP A 1 74 ? -3.435 9.147 -17.056 1.00 57.19 74 TRP A O 1
ATOM 620 N N . ASP A 1 75 ? -4.242 7.408 -18.232 1.00 61.19 75 ASP A N 1
ATOM 621 C CA . ASP A 1 75 ? -5.179 8.175 -19.061 1.00 61.19 75 ASP A CA 1
ATOM 622 C C . ASP A 1 75 ? -6.633 8.135 -18.550 1.00 61.19 75 ASP A C 1
ATOM 624 O O . ASP A 1 75 ? -7.550 8.613 -19.226 1.00 61.19 75 ASP A O 1
ATOM 628 N N . ASN A 1 76 ? -6.901 7.553 -17.370 1.00 57.69 76 ASN A N 1
ATOM 629 C CA . ASN A 1 76 ? -8.280 7.413 -16.904 1.00 57.69 76 ASN A CA 1
ATOM 630 C C . ASN A 1 76 ? -8.825 8.732 -16.326 1.00 57.69 76 ASN A C 1
ATOM 632 O O . ASN A 1 76 ? -8.391 9.227 -15.287 1.00 57.69 76 ASN A O 1
ATOM 636 N N . GLN A 1 77 ? -9.852 9.272 -16.983 1.00 54.66 77 GLN A N 1
ATOM 637 C CA . GLN A 1 77 ? -10.545 10.501 -16.591 1.00 54.66 77 GLN A CA 1
ATOM 638 C C . GLN A 1 77 ? -11.632 10.289 -15.524 1.00 54.66 77 GLN A C 1
ATOM 640 O O . GLN A 1 77 ? -12.238 11.262 -15.067 1.00 54.66 77 GLN A O 1
ATOM 645 N N . VAL A 1 78 ? -11.903 9.045 -15.110 1.00 53.03 78 VAL A N 1
ATOM 646 C CA . VAL A 1 78 ? -12.868 8.752 -14.041 1.00 53.03 78 VAL A CA 1
ATOM 647 C C . VAL A 1 78 ? -12.283 9.194 -12.701 1.00 53.03 78 VAL A C 1
ATOM 649 O O . VAL A 1 78 ? -11.502 8.479 -12.074 1.00 53.03 78 VAL A O 1
ATOM 652 N N . ARG A 1 79 ? -12.681 10.394 -12.273 1.00 53.56 79 ARG A N 1
ATOM 653 C CA . ARG A 1 79 ? -12.304 11.030 -11.008 1.00 53.56 79 ARG A CA 1
ATOM 654 C C . ARG A 1 79 ? -13.520 11.049 -10.077 1.00 53.56 79 ARG A C 1
ATOM 656 O O . ARG A 1 79 ? -14.641 11.298 -10.520 1.00 53.56 79 ARG A O 1
ATOM 663 N N . ASN A 1 80 ? -13.321 10.843 -8.774 1.00 50.38 80 ASN A N 1
ATOM 664 C CA . ASN A 1 80 ? -14.327 11.283 -7.803 1.00 50.38 80 ASN A CA 1
ATOM 665 C C . ASN A 1 80 ? -14.455 12.814 -7.927 1.00 50.38 80 ASN A C 1
ATOM 667 O O . ASN A 1 80 ? -13.435 13.498 -8.008 1.00 50.38 80 ASN A O 1
ATOM 671 N N . SER A 1 81 ? -15.683 13.342 -7.914 1.00 48.31 81 SER A N 1
ATOM 672 C CA . SER A 1 81 ? -16.028 14.771 -8.021 1.00 48.31 81 SER A CA 1
ATOM 673 C C . SER A 1 81 ? -15.216 15.682 -7.093 1.00 48.31 81 SER A C 1
ATOM 675 O O . SER A 1 81 ? -15.089 16.872 -7.359 1.00 48.31 81 SER A O 1
ATOM 677 N N . TYR A 1 82 ? -14.680 15.126 -6.005 1.00 49.72 82 TYR A N 1
ATOM 678 C CA . TYR A 1 82 ? -13.932 15.860 -4.991 1.00 49.72 82 TYR A CA 1
ATOM 679 C C . TYR A 1 82 ? -12.417 15.630 -5.021 1.00 49.72 82 TYR A C 1
ATOM 681 O O . TYR A 1 82 ? -11.714 16.271 -4.253 1.00 49.72 82 TYR A O 1
ATOM 6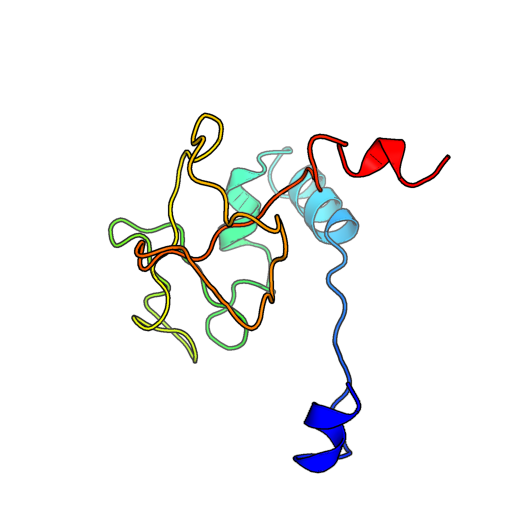89 N N . GLY A 1 83 ? -11.894 14.713 -5.844 1.00 48.75 83 GLY A N 1
ATOM 690 C CA . GLY A 1 83 ? -10.453 14.420 -5.882 1.00 48.75 83 GLY A CA 1
ATOM 691 C C . GLY A 1 83 ? -9.854 13.963 -4.541 1.00 48.75 83 GLY A C 1
ATOM 692 O O . GLY A 1 83 ? -8.645 13.993 -4.376 1.00 48.75 83 GLY A O 1
ATOM 693 N N . LEU A 1 84 ? -10.677 13.566 -3.562 1.00 43.84 84 LEU A N 1
ATOM 694 C CA . LEU A 1 84 ? -10.241 13.169 -2.222 1.00 43.84 84 LEU A CA 1
ATOM 695 C C . LEU A 1 84 ? -10.179 11.643 -2.105 1.00 43.84 84 LEU A C 1
ATOM 697 O O . LEU A 1 84 ? -11.165 10.957 -2.374 1.00 43.84 84 LEU A O 1
ATOM 701 N N . LEU A 1 85 ? -9.064 11.121 -1.579 1.00 45.94 85 LEU A N 1
ATOM 702 C CA . LEU A 1 85 ? -8.845 9.680 -1.348 1.00 45.94 85 LEU A CA 1
ATOM 703 C C . LEU A 1 85 ? -9.817 9.106 -0.296 1.00 45.94 85 LEU A C 1
ATOM 705 O O . LEU A 1 85 ? -9.963 7.896 -0.164 1.00 45.94 85 LEU A O 1
ATOM 709 N N . ARG A 1 86 ? -10.438 9.993 0.495 1.00 41.31 86 ARG A N 1
ATOM 710 C CA . ARG A 1 86 ? -11.306 9.691 1.642 1.00 41.31 86 ARG A CA 1
ATOM 711 C C . ARG A 1 86 ? -12.528 10.616 1.702 1.00 41.31 86 ARG A C 1
ATOM 713 O O . ARG A 1 86 ? -12.845 11.144 2.764 1.00 41.31 86 ARG A O 1
ATOM 720 N N . SER A 1 87 ? -13.193 10.872 0.572 1.00 42.22 87 SER A N 1
ATOM 721 C CA . SER A 1 87 ? -14.493 11.556 0.626 1.00 42.22 87 SER A CA 1
ATOM 722 C C . SER A 1 87 ? -15.526 10.644 1.313 1.00 42.22 87 SER A C 1
ATOM 724 O O . SER A 1 87 ? -15.596 9.469 0.947 1.00 42.22 87 SER A O 1
ATOM 726 N N . PRO A 1 88 ? -16.357 11.151 2.250 1.00 46.97 88 PRO A N 1
ATOM 727 C CA . PRO A 1 88 ? -17.477 10.384 2.811 1.00 46.97 88 PRO A CA 1
ATOM 728 C C . PRO A 1 88 ? -18.455 9.922 1.724 1.00 46.97 88 PRO A C 1
ATOM 730 O O . PRO A 1 88 ? -19.159 8.929 1.884 1.00 46.97 88 PRO A O 1
ATOM 733 N N . TRP A 1 89 ? -18.460 10.640 0.602 1.00 48.66 89 TRP A N 1
ATOM 734 C CA . TRP A 1 89 ? -19.252 10.362 -0.580 1.00 48.66 89 TRP A CA 1
ATOM 735 C C . TRP A 1 89 ? -18.303 9.889 -1.681 1.00 48.66 89 TRP A C 1
ATOM 737 O O . TRP A 1 89 ? -17.739 10.684 -2.444 1.00 48.66 89 TRP A O 1
ATOM 747 N N . ASN A 1 90 ? -18.067 8.577 -1.727 1.00 49.78 90 ASN A N 1
ATOM 748 C CA . ASN A 1 90 ? -17.424 7.960 -2.877 1.00 49.78 90 ASN A CA 1
ATOM 749 C C . ASN A 1 90 ? -18.466 7.842 -3.998 1.00 49.78 90 ASN A C 1
ATOM 751 O O . ASN A 1 90 ? -19.177 6.849 -4.089 1.00 49.78 90 ASN A O 1
ATOM 755 N N . ASN A 1 91 ? -18.577 8.876 -4.836 1.00 53.16 91 ASN A N 1
ATOM 756 C CA . ASN A 1 91 ? -19.458 8.874 -6.012 1.00 53.16 91 ASN A CA 1
ATOM 757 C C . ASN A 1 91 ? -18.969 7.936 -7.132 1.00 53.16 91 ASN A C 1
ATOM 759 O O . ASN A 1 91 ? -19.559 7.902 -8.211 1.00 53.16 91 ASN A O 1
ATOM 763 N N . ASN A 1 92 ? -17.880 7.194 -6.911 1.00 53.50 92 ASN A N 1
ATOM 764 C CA . ASN A 1 92 ? -17.349 6.272 -7.893 1.00 53.50 92 ASN A CA 1
ATOM 765 C C . ASN A 1 92 ? -18.011 4.888 -7.751 1.00 53.50 92 ASN A C 1
ATOM 767 O O . ASN A 1 92 ? -17.754 4.169 -6.790 1.00 53.50 92 ASN A O 1
ATOM 771 N N . ASN A 1 93 ? -18.844 4.508 -8.728 1.00 50.78 93 ASN A N 1
ATOM 772 C CA . ASN A 1 93 ? -19.453 3.170 -8.823 1.00 50.78 93 ASN A CA 1
ATOM 773 C C . ASN A 1 93 ? -18.448 2.089 -9.284 1.00 50.78 93 ASN A C 1
ATOM 775 O O . ASN A 1 93 ? -18.807 0.928 -9.478 1.00 50.78 93 ASN A O 1
ATOM 779 N N . PHE A 1 94 ? -17.183 2.456 -9.503 1.00 52.44 94 PHE A N 1
ATOM 780 C CA . PHE A 1 94 ? -16.136 1.497 -9.812 1.00 52.44 94 PHE A CA 1
ATOM 781 C C . PHE A 1 94 ? -15.574 0.874 -8.522 1.00 52.44 94 PHE A C 1
ATOM 783 O O . PHE A 1 94 ? -15.179 1.602 -7.612 1.00 52.44 94 PHE A O 1
ATOM 790 N N . PRO A 1 95 ? -15.464 -0.467 -8.439 1.00 56.38 95 PRO A N 1
ATOM 791 C CA . PRO A 1 95 ? -15.008 -1.177 -7.239 1.00 56.38 95 PRO A CA 1
ATOM 792 C C . PRO A 1 95 ? -13.490 -1.071 -7.002 1.00 56.38 95 PRO A C 1
ATOM 794 O O . PRO A 1 95 ? -12.930 -1.886 -6.269 1.00 56.38 95 PRO A O 1
ATOM 797 N N . TYR A 1 96 ? -12.813 -0.123 -7.656 1.00 53.97 96 TYR A N 1
ATOM 798 C CA . TYR A 1 96 ? -11.359 -0.024 -7.679 1.00 53.97 96 TYR A CA 1
ATOM 799 C C . TYR A 1 96 ? -10.853 1.115 -6.791 1.00 53.97 96 TYR A C 1
ATOM 801 O O . TYR A 1 96 ? -11.368 2.232 -6.849 1.00 53.97 96 TYR A O 1
ATOM 809 N N . ALA A 1 97 ? -9.806 0.854 -6.007 1.00 55.34 97 ALA A N 1
ATOM 810 C CA . ALA A 1 97 ? -9.075 1.908 -5.308 1.00 55.34 97 ALA A CA 1
ATOM 811 C C . ALA A 1 97 ? -8.265 2.739 -6.322 1.00 55.34 97 ALA A C 1
ATOM 813 O O . ALA A 1 97 ? -7.496 2.181 -7.103 1.00 55.34 97 ALA A O 1
ATOM 814 N N . GLN A 1 98 ? -8.435 4.064 -6.317 1.00 50.16 98 GLN A N 1
ATOM 815 C CA . GLN A 1 98 ? -7.708 4.990 -7.195 1.00 50.16 98 GLN A CA 1
ATOM 816 C C . GLN A 1 98 ? -6.712 5.830 -6.374 1.00 50.16 98 GLN A C 1
ATOM 818 O O . GLN A 1 98 ? -7.063 6.344 -5.311 1.00 50.16 98 GLN A O 1
ATOM 823 N N . ARG A 1 99 ? -5.474 5.988 -6.867 1.00 48.72 99 ARG A N 1
ATOM 824 C CA . ARG A 1 99 ? -4.477 6.962 -6.374 1.00 48.72 99 ARG A CA 1
ATOM 825 C C . ARG A 1 99 ? -4.431 8.152 -7.341 1.00 48.72 99 ARG A C 1
ATOM 827 O O . ARG A 1 99 ? -4.526 7.943 -8.544 1.00 48.72 99 ARG A O 1
ATOM 834 N N . PHE A 1 100 ? -4.292 9.378 -6.831 1.00 51.66 100 PHE A N 1
ATOM 835 C CA . PHE A 1 100 ? -4.197 10.603 -7.641 1.00 51.66 100 PHE A CA 1
ATOM 836 C C . PHE A 1 100 ? -2.927 11.393 -7.305 1.00 51.66 100 PHE A C 1
ATOM 838 O O . PHE A 1 100 ? -2.460 11.356 -6.168 1.00 51.66 100 PHE A O 1
ATOM 845 N N . TYR A 1 101 ? -2.404 12.123 -8.294 1.00 51.91 101 TYR A N 1
ATOM 846 C CA . TYR A 1 101 ? -1.284 13.065 -8.154 1.00 51.91 101 TYR A CA 1
ATOM 847 C C . TYR A 1 101 ? -1.715 14.539 -8.355 1.00 51.91 101 TYR A C 1
ATOM 849 O O . TYR A 1 101 ? -0.889 15.444 -8.253 1.00 51.91 101 TYR A O 1
ATOM 857 N N . GLU A 1 102 ? -3.012 14.789 -8.593 1.00 46.91 102 GLU A N 1
ATOM 858 C CA . GLU A 1 102 ? -3.617 16.117 -8.790 1.00 46.91 102 GLU A CA 1
ATOM 859 C C . GLU A 1 102 ? -4.851 16.295 -7.894 1.00 46.91 102 GLU A C 1
ATOM 861 O O . GLU A 1 102 ? -5.718 15.418 -7.847 1.00 46.91 102 GLU A O 1
ATOM 866 N N . LEU A 1 103 ? -4.974 17.451 -7.239 1.00 46.38 103 LEU A N 1
ATOM 867 C CA . LEU A 1 103 ? -6.170 17.869 -6.504 1.00 46.38 103 LEU A CA 1
ATOM 868 C C . LEU A 1 103 ? -6.806 19.054 -7.243 1.00 46.38 103 LEU A C 1
ATOM 870 O O . LEU A 1 103 ? -6.158 20.072 -7.453 1.00 46.38 103 LEU A O 1
ATOM 874 N N . SER A 1 104 ? -8.076 18.946 -7.644 1.00 46.09 104 SER A N 1
ATOM 875 C CA . SER A 1 104 ? -8.814 20.043 -8.308 1.00 46.09 104 SER A CA 1
ATOM 876 C C . SER A 1 104 ? -8.135 20.616 -9.566 1.00 46.09 104 SER A C 1
ATOM 878 O O . SER A 1 104 ? -8.236 21.808 -9.840 1.00 46.09 104 SER A O 1
ATOM 880 N N . GLY A 1 105 ? -7.440 19.769 -10.335 1.00 47.88 105 GLY A N 1
ATOM 881 C CA . GLY A 1 105 ? -6.711 20.187 -11.541 1.00 47.88 105 GLY A CA 1
ATOM 882 C C . GLY A 1 105 ? -5.370 20.869 -11.262 1.00 47.88 105 GLY A C 1
ATOM 883 O O . GLY A 1 105 ? -4.725 21.328 -12.198 1.00 47.88 105 GLY A O 1
ATOM 884 N N . VAL A 1 106 ? -4.947 20.915 -9.997 1.00 49.34 106 VAL A N 1
ATOM 885 C CA . VAL A 1 106 ? -3.635 21.401 -9.578 1.00 49.34 106 VAL A CA 1
ATOM 886 C C . VAL A 1 106 ? -2.778 20.189 -9.208 1.00 49.34 106 VAL A C 1
ATOM 888 O O . VAL A 1 106 ? -3.177 19.397 -8.343 1.00 49.34 106 VAL A O 1
ATOM 891 N N . PRO A 1 107 ? -1.631 19.981 -9.864 1.00 54.69 107 PRO A N 1
ATOM 892 C CA . PRO A 1 107 ? -0.730 18.906 -9.492 1.00 54.69 107 PRO A CA 1
ATOM 893 C C . PRO A 1 107 ? -0.104 19.164 -8.115 1.00 54.69 107 PRO A C 1
ATOM 895 O O . PRO A 1 107 ? 0.100 20.304 -7.708 1.00 54.69 107 PRO A O 1
ATOM 898 N N . VAL A 1 108 ? 0.208 18.096 -7.376 1.00 51.75 108 VAL A N 1
ATOM 899 C CA . VAL A 1 108 ? 0.682 18.164 -5.976 1.00 51.75 108 VAL A CA 1
ATOM 900 C C . VAL A 1 108 ? 1.918 19.057 -5.772 1.00 51.75 108 VAL A C 1
ATOM 902 O O . VAL A 1 108 ? 2.080 19.613 -4.688 1.00 51.75 108 VAL A O 1
ATOM 905 N N . TRP A 1 109 ? 2.762 19.251 -6.788 1.00 52.97 109 TRP A N 1
ATOM 906 C CA . TRP A 1 109 ? 3.925 20.146 -6.706 1.00 52.97 109 TRP A CA 1
ATOM 907 C C . TRP A 1 109 ? 3.580 21.643 -6.769 1.00 52.97 109 TRP A C 1
ATOM 909 O O . TRP A 1 109 ? 4.363 22.454 -6.283 1.00 52.97 109 TRP A O 1
ATOM 919 N N . ASP A 1 110 ? 2.404 22.017 -7.277 1.00 51.59 110 ASP A N 1
ATOM 920 C CA . ASP A 1 110 ? 1.936 23.412 -7.322 1.00 51.59 110 ASP A CA 1
ATOM 921 C C . ASP A 1 110 ? 1.231 23.848 -6.021 1.00 51.59 110 ASP A C 1
ATOM 923 O O . ASP A 1 110 ? 0.884 25.013 -5.863 1.00 51.59 110 ASP A O 1
ATOM 927 N N . ILE A 1 111 ? 1.029 22.930 -5.068 1.00 48.09 111 ILE A N 1
ATOM 928 C CA . ILE A 1 111 ? 0.421 23.210 -3.751 1.00 48.09 111 ILE A CA 1
ATOM 929 C C . ILE A 1 111 ? 1.488 23.627 -2.714 1.00 48.09 111 ILE A C 1
ATOM 931 O O . ILE A 1 111 ? 1.156 24.083 -1.622 1.00 48.09 111 ILE A O 1
ATOM 935 N N . VAL A 1 112 ? 2.777 23.472 -3.043 1.00 47.28 112 VAL A N 1
ATOM 936 C CA . VAL A 1 112 ? 3.914 23.692 -2.126 1.00 47.28 112 VAL A CA 1
ATOM 937 C C . VAL A 1 112 ? 4.663 25.012 -2.378 1.00 47.28 112 VAL A C 1
ATOM 939 O O . VAL A 1 112 ? 5.736 25.215 -1.812 1.00 47.28 112 VAL A O 1
ATOM 942 N N . ASN A 1 113 ? 4.096 25.910 -3.189 1.00 37.41 113 ASN A N 1
ATOM 943 C CA . ASN A 1 113 ? 4.549 27.296 -3.373 1.00 37.41 113 ASN A CA 1
ATOM 944 C C . ASN A 1 113 ? 3.458 28.276 -2.931 1.00 37.41 113 ASN A C 1
ATOM 946 O O . ASN A 1 113 ? 3.826 29.387 -2.489 1.00 37.41 113 ASN A O 1
#

Radius of gyration: 16.46 Å; Cα contacts (8 Å, |Δi|>4): 120; chains: 1; bounding box: 41×40×41 Å

Secondary structure (DSSP, 8-state):
-HHHHTT-TT-------HHHHHHHHHHHSTT-GGGHHHH-GGGSTTTT----STTSB--SSTTTTT-EE--SGGG-----TT--TT-SS----S-EE---SEETTEEGGGG--